Protein AF-A0A8S8Y407-F1 (afdb_monomer)

Secondary structure (DSSP, 8-state):
----------PPP-----------SS---EE-TT--EES-------PPPTT--HHHHHTSPPPP-TT-----TTHHHHHHHHHHHHHHHHHHHHH-------------SSPP-B-TTS-B--TT--EEE-TT--EEEE-TTS-EEEEETTTTEEEE--

Foldseek 3Di:
DDDDDDDDDDDDDPPDDPPPQDDDPDQDWDQDPVRDTDSDDRDPDDDPDPPDDPVRQVPDDDDDPPPPDPPPPPVVVVVVVVVVVVVVVVVVVVVPDDDPPPPPPDCPDPDQQADPVRHGNLVPFDWDADPVRWIKGADPVRWIWTADPVVNDTHTDD

Mean predicted aligned error: 21.66 Å

pLDDT: mean 73.24, std 17.61, range [34.59, 97.12]

Structure (mmCIF, N/CA/C/O backbone):
data_AF-A0A8S8Y407-F1
#
_entry.id   AF-A0A8S8Y407-F1
#
loop_
_atom_site.group_PDB
_atom_site.id
_atom_site.type_symbol
_atom_site.label_atom_id
_atom_site.label_alt_id
_atom_site.label_comp_id
_atom_site.label_asym_id
_atom_site.label_entity_id
_atom_site.label_seq_id
_atom_site.pdbx_PDB_ins_code
_atom_site.Cartn_x
_atom_site.Cartn_y
_atom_site.Cartn_z
_atom_site.occupancy
_atom_site.B_iso_or_equiv
_atom_site.auth_seq_id
_atom_site.auth_comp_id
_atom_site.auth_asym_id
_atom_site.auth_atom_id
_atom_site.pdbx_PDB_model_num
ATOM 1 N N . MET A 1 1 ? 64.437 21.105 -100.899 1.00 39.97 1 MET A N 1
ATOM 2 C CA . MET A 1 1 ? 63.853 22.433 -100.603 1.00 39.97 1 MET A CA 1
ATOM 3 C C . MET A 1 1 ? 62.374 22.257 -100.289 1.00 39.97 1 MET A C 1
ATOM 5 O O . MET A 1 1 ? 61.768 21.358 -100.850 1.00 39.97 1 MET A O 1
ATOM 9 N N . ALA A 1 2 ? 61.897 23.056 -99.332 1.00 39.19 2 ALA A N 1
ATOM 10 C CA . ALA A 1 2 ? 60.549 23.228 -98.771 1.00 39.19 2 ALA A CA 1
ATOM 11 C C . ALA A 1 2 ? 59.345 22.843 -99.662 1.00 39.19 2 ALA A C 1
ATOM 13 O O . ALA A 1 2 ? 59.408 22.958 -100.874 1.00 39.19 2 ALA A O 1
ATOM 14 N N . GLY A 1 3 ? 58.176 22.472 -99.145 1.00 39.69 3 GLY A N 1
ATOM 15 C CA . GLY A 1 3 ? 57.681 22.447 -97.774 1.00 39.69 3 GLY A CA 1
ATOM 16 C C . GLY A 1 3 ? 56.271 21.850 -97.787 1.00 39.69 3 GLY A C 1
ATOM 17 O O . GLY A 1 3 ? 55.469 22.141 -98.672 1.00 39.69 3 GLY A O 1
ATOM 18 N N . GLN A 1 4 ? 55.983 20.970 -96.831 1.00 41.38 4 GLN A N 1
ATOM 19 C CA . GLN A 1 4 ? 54.700 20.284 -96.730 1.00 41.38 4 GLN A CA 1
ATOM 20 C C . GLN A 1 4 ? 53.751 21.118 -95.865 1.00 41.38 4 GLN A C 1
ATOM 22 O O . GLN A 1 4 ? 54.013 21.368 -94.687 1.00 41.38 4 GLN A O 1
ATOM 27 N N . GLY A 1 5 ? 52.667 21.592 -96.478 1.00 44.66 5 GLY A N 1
ATOM 28 C CA . GLY A 1 5 ? 51.644 22.409 -95.835 1.00 44.66 5 GLY A CA 1
ATOM 29 C C . GLY A 1 5 ? 50.994 21.681 -94.658 1.00 44.66 5 GLY A C 1
ATOM 30 O O . GLY A 1 5 ? 50.292 20.686 -94.837 1.00 44.66 5 GLY A O 1
ATOM 31 N N . ARG A 1 6 ? 51.210 22.199 -93.443 1.00 44.44 6 ARG A N 1
ATOM 32 C CA . ARG A 1 6 ? 50.475 21.806 -92.235 1.00 44.44 6 ARG A CA 1
ATOM 33 C C . ARG A 1 6 ? 48.992 22.130 -92.422 1.00 44.44 6 ARG A C 1
ATOM 35 O O . ARG A 1 6 ? 48.609 23.299 -92.455 1.00 44.44 6 ARG A O 1
ATOM 42 N N . ARG A 1 7 ? 48.146 21.101 -92.475 1.00 50.03 7 ARG A N 1
ATOM 43 C CA . ARG A 1 7 ? 46.706 21.250 -92.235 1.00 50.03 7 ARG A CA 1
ATOM 44 C C . ARG A 1 7 ? 46.516 21.688 -90.779 1.00 50.03 7 ARG A C 1
ATOM 46 O O . ARG A 1 7 ? 46.999 21.019 -89.869 1.00 50.03 7 ARG A O 1
ATOM 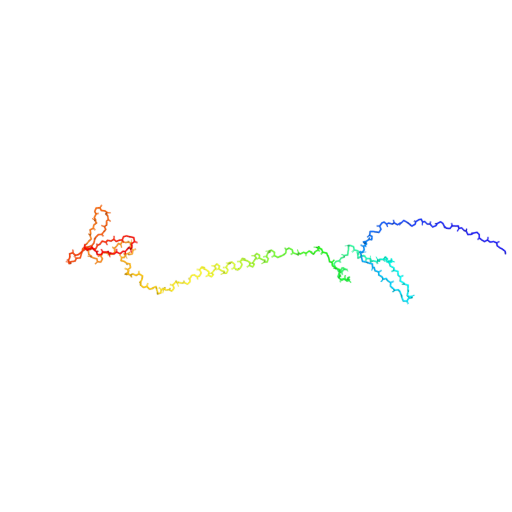53 N N . LYS A 1 8 ? 45.857 22.830 -90.562 1.00 45.12 8 LYS A N 1
ATOM 54 C CA . LYS A 1 8 ? 45.428 23.279 -89.232 1.00 45.1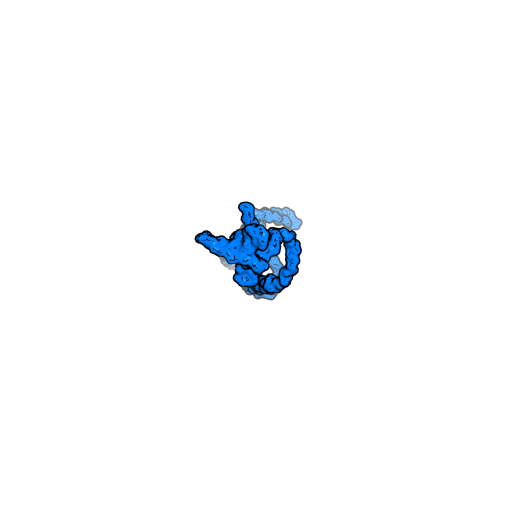2 8 LYS A CA 1
ATOM 55 C C . LYS A 1 8 ? 44.392 22.282 -88.704 1.00 45.12 8 LYS A C 1
ATOM 57 O O . LYS A 1 8 ? 43.313 22.179 -89.277 1.00 45.12 8 LYS A O 1
ATOM 62 N N . ALA A 1 9 ? 44.717 21.557 -87.639 1.00 42.84 9 ALA A N 1
ATOM 63 C CA . ALA A 1 9 ? 43.720 20.842 -86.853 1.00 42.84 9 ALA A CA 1
ATOM 64 C C . ALA A 1 9 ? 42.997 21.872 -85.975 1.00 42.84 9 ALA A C 1
ATOM 66 O O . ALA A 1 9 ? 43.631 22.539 -85.158 1.00 42.84 9 ALA A O 1
ATOM 67 N N . SER A 1 10 ? 41.695 22.061 -86.190 1.00 44.00 10 SER A N 1
ATOM 68 C CA . SER A 1 10 ? 40.852 22.843 -85.290 1.00 44.00 10 SER A CA 1
ATOM 69 C C . SER A 1 10 ? 40.617 22.025 -84.023 1.00 44.00 10 SER A C 1
ATOM 71 O O . SER A 1 10 ? 39.919 21.013 -84.056 1.00 44.00 10 SER A O 1
ATOM 73 N N . THR A 1 11 ? 41.220 22.444 -82.917 1.00 46.34 11 THR A N 1
ATOM 74 C CA . THR A 1 11 ? 40.909 21.928 -81.583 1.00 46.34 11 THR A CA 1
ATOM 75 C C . THR A 1 11 ? 39.425 22.190 -81.288 1.00 46.34 11 THR A C 1
ATOM 77 O O . THR A 1 11 ? 38.999 23.340 -81.423 1.00 46.34 11 THR A O 1
ATOM 80 N N . PRO A 1 12 ? 38.614 21.181 -80.924 1.00 45.31 12 PRO A N 1
ATOM 81 C CA . PRO A 1 12 ? 37.243 21.428 -80.492 1.00 45.31 12 PRO A CA 1
ATOM 82 C C . PRO A 1 12 ? 37.247 22.196 -79.157 1.00 45.31 12 PRO A C 1
ATOM 84 O O . PRO A 1 12 ? 38.159 22.001 -78.348 1.00 45.31 12 PRO A O 1
ATOM 87 N N . PRO A 1 13 ? 36.261 23.075 -78.903 1.00 41.97 13 PRO A N 1
ATOM 88 C CA . PRO A 1 13 ? 36.159 23.761 -77.623 1.00 41.97 13 PRO A CA 1
ATOM 89 C C . PRO A 1 13 ? 35.957 22.732 -76.506 1.00 41.97 13 PRO A C 1
ATOM 91 O O . PRO A 1 13 ? 35.104 21.851 -76.601 1.00 41.97 13 PRO A O 1
ATOM 94 N N . PHE A 1 14 ? 36.760 22.847 -75.450 1.00 39.72 14 PHE A N 1
ATOM 95 C CA . PHE A 1 14 ? 36.570 22.101 -74.212 1.00 39.72 14 PHE A CA 1
ATOM 96 C C . PHE A 1 14 ? 35.231 22.552 -73.610 1.00 39.72 14 PHE A C 1
ATOM 98 O O . PHE A 1 14 ? 35.125 23.641 -73.050 1.00 39.72 14 PHE A O 1
ATOM 105 N N . THR A 1 15 ? 34.182 21.748 -73.783 1.00 37.25 15 THR A N 1
ATOM 106 C CA . THR A 1 15 ? 32.929 21.915 -73.046 1.00 37.25 15 THR A CA 1
ATOM 107 C C . THR A 1 15 ? 33.207 21.554 -71.594 1.00 37.25 15 THR A C 1
ATOM 109 O O . THR A 1 15 ? 33.298 20.382 -71.234 1.00 37.25 15 THR A O 1
ATOM 112 N N . THR A 1 16 ? 33.374 22.568 -70.752 1.00 41.62 16 THR A N 1
ATOM 113 C CA . THR A 1 16 ? 33.396 22.395 -69.302 1.00 41.62 16 THR A CA 1
ATOM 114 C C . THR A 1 16 ? 31.968 22.087 -68.859 1.00 41.62 16 THR A C 1
ATOM 116 O O . THR A 1 16 ? 31.121 22.977 -68.801 1.00 41.62 16 THR A O 1
ATOM 119 N N . ALA A 1 17 ? 31.672 20.816 -68.586 1.00 34.59 17 ALA A N 1
ATOM 120 C CA . ALA A 1 17 ? 30.504 20.471 -67.784 1.00 34.59 17 ALA A CA 1
ATOM 121 C C . ALA A 1 17 ? 30.664 21.121 -66.394 1.00 34.59 17 ALA A C 1
ATOM 123 O O . ALA A 1 17 ? 31.796 21.218 -65.907 1.00 34.59 17 ALA A O 1
ATOM 124 N N . PRO A 1 18 ? 29.585 21.592 -65.746 1.00 36.25 18 PRO A N 1
ATOM 125 C CA . PRO A 1 18 ? 29.682 22.174 -64.417 1.00 36.25 18 PRO A CA 1
ATOM 126 C C . PRO A 1 18 ? 30.020 21.073 -63.404 1.00 36.25 18 PRO A C 1
ATOM 128 O O . PRO A 1 18 ? 29.142 20.429 -62.838 1.00 36.25 18 PRO A O 1
ATOM 131 N N . THR A 1 19 ? 31.313 20.839 -63.178 1.00 41.56 19 THR A N 1
ATOM 132 C CA . THR A 1 19 ? 31.792 20.060 -62.038 1.00 41.56 19 THR A CA 1
ATOM 133 C C . THR A 1 19 ? 31.415 20.837 -60.787 1.00 41.56 19 THR A C 1
ATOM 135 O O . THR A 1 19 ? 31.986 21.891 -60.504 1.00 41.56 19 THR A O 1
ATOM 138 N N . SER A 1 20 ? 30.427 20.332 -60.051 1.00 43.19 20 SER A N 1
ATOM 139 C CA . SER A 1 20 ? 30.038 20.852 -58.743 1.00 43.19 20 SER A CA 1
ATOM 140 C C . SER A 1 20 ? 31.148 20.553 -57.729 1.00 43.19 20 SER A C 1
ATOM 142 O O . SER A 1 20 ? 31.072 19.616 -56.940 1.00 43.19 20 SER A O 1
ATOM 144 N N . GLY A 1 21 ? 32.238 21.318 -57.802 1.00 42.22 21 GLY A N 1
ATOM 145 C CA . GLY A 1 21 ? 33.346 21.264 -56.859 1.00 42.22 21 GLY A CA 1
ATOM 146 C C . GLY A 1 21 ? 32.949 21.953 -55.559 1.00 42.22 21 GLY A C 1
ATOM 147 O O . GLY A 1 21 ? 32.717 23.162 -55.529 1.00 42.22 21 GLY A O 1
ATOM 148 N N . ARG A 1 22 ? 32.869 21.189 -54.469 1.00 51.09 22 ARG A N 1
ATOM 149 C CA . ARG A 1 22 ? 32.662 21.727 -53.121 1.00 51.09 22 ARG A CA 1
ATOM 150 C C . ARG A 1 22 ? 33.908 22.529 -52.727 1.00 51.09 22 ARG A C 1
ATOM 152 O O . ARG A 1 22 ? 34.977 21.949 -52.562 1.00 51.09 22 ARG A O 1
ATOM 159 N N . ARG A 1 23 ? 33.792 23.857 -52.592 1.00 44.41 23 ARG A N 1
ATOM 160 C CA . ARG A 1 23 ? 34.873 24.689 -52.034 1.00 44.41 23 ARG A CA 1
ATOM 161 C C . ARG A 1 23 ? 35.049 24.322 -50.560 1.00 44.41 23 ARG A C 1
ATOM 163 O O . ARG A 1 23 ? 34.160 24.584 -49.755 1.00 44.41 23 ARG A O 1
ATOM 170 N N . LEU A 1 24 ? 36.167 23.688 -50.227 1.00 48.56 24 LEU A N 1
ATOM 171 C CA . LEU A 1 24 ? 36.634 23.560 -48.848 1.00 48.56 24 LEU A CA 1
ATOM 172 C C . LEU A 1 24 ? 37.102 24.954 -48.395 1.00 48.56 24 LEU A C 1
ATOM 174 O O . LEU A 1 24 ? 37.791 25.640 -49.145 1.00 48.56 24 LEU A O 1
ATOM 178 N N . SER A 1 25 ? 36.664 25.400 -47.220 1.00 50.00 25 SER A N 1
ATOM 179 C CA . SER A 1 25 ? 36.916 26.746 -46.679 1.00 50.00 25 SER A CA 1
ATOM 180 C C . SER A 1 25 ? 38.300 26.924 -46.044 1.00 50.00 25 SER A C 1
ATOM 182 O O . SER A 1 25 ? 38.619 28.031 -45.619 1.00 50.00 25 SER A O 1
ATOM 184 N N . ASP A 1 26 ? 39.122 25.875 -46.020 1.00 56.00 26 ASP A N 1
ATOM 185 C CA . ASP A 1 26 ? 40.464 25.909 -45.442 1.00 56.00 26 ASP A CA 1
ATOM 186 C C . ASP A 1 26 ? 41.525 25.961 -46.557 1.00 56.00 26 ASP A C 1
ATOM 188 O O . ASP A 1 26 ? 41.478 25.137 -47.479 1.00 56.00 26 ASP A O 1
ATOM 192 N N . PRO A 1 27 ? 42.478 26.915 -46.520 1.00 58.06 27 PRO A N 1
ATOM 193 C CA . PRO A 1 27 ? 43.528 27.006 -47.527 1.00 58.06 27 PRO A CA 1
ATOM 194 C C . PRO A 1 27 ? 44.491 25.819 -47.388 1.00 58.06 27 PRO A C 1
ATOM 196 O O . PRO A 1 27 ? 45.214 25.697 -46.402 1.00 58.06 27 PRO A O 1
ATOM 199 N N . LEU A 1 28 ? 44.497 24.933 -48.385 1.00 62.00 28 LEU A N 1
ATOM 200 C CA . LEU A 1 28 ? 45.451 23.829 -48.487 1.00 62.00 28 LEU A CA 1
ATOM 201 C C . LEU A 1 28 ? 46.756 24.357 -49.098 1.00 62.00 28 LEU A C 1
ATOM 203 O O . LEU A 1 28 ? 46.808 24.633 -50.296 1.00 62.00 28 LEU A O 1
ATOM 207 N N . GLU A 1 29 ? 47.809 24.492 -48.293 1.00 60.31 29 GLU A N 1
ATOM 208 C CA . GLU A 1 29 ? 49.157 24.761 -48.801 1.00 60.31 29 GLU A CA 1
ATOM 209 C C . GLU A 1 29 ? 49.794 23.448 -49.274 1.00 60.31 29 GLU A C 1
ATOM 211 O O . GLU A 1 29 ? 49.986 22.515 -48.493 1.00 60.31 29 GLU A O 1
ATOM 216 N N . VAL A 1 30 ? 50.114 23.363 -50.568 1.00 62.12 30 VAL A N 1
ATOM 217 C CA . VAL A 1 30 ? 50.794 22.199 -51.149 1.00 62.12 30 VAL A CA 1
ATOM 218 C C . VAL A 1 30 ? 52.229 22.592 -51.481 1.00 62.12 30 VAL A C 1
ATOM 220 O O . VAL A 1 30 ? 52.463 23.433 -52.350 1.00 62.12 30 VAL A O 1
ATOM 223 N N . ILE A 1 31 ? 53.194 21.965 -50.806 1.00 66.31 31 ILE A N 1
ATOM 224 C CA . ILE A 1 31 ? 54.627 22.128 -51.072 1.00 66.31 31 ILE A CA 1
ATOM 225 C C . ILE A 1 31 ? 55.105 20.888 -51.826 1.00 66.31 31 ILE A C 1
ATOM 227 O O . ILE A 1 31 ? 54.992 19.770 -51.330 1.00 66.31 31 ILE A O 1
ATOM 231 N N . THR A 1 32 ? 55.622 21.072 -53.041 1.00 64.50 32 THR A N 1
ATOM 232 C CA . THR A 1 32 ? 56.244 19.975 -53.808 1.00 64.50 32 THR A CA 1
ATOM 233 C C . THR A 1 32 ? 57.724 19.824 -53.446 1.00 64.50 32 THR A C 1
ATOM 235 O O . THR A 1 32 ? 58.357 20.801 -53.052 1.00 64.50 32 THR A O 1
ATOM 238 N N . ASP A 1 33 ? 58.325 18.653 -53.692 1.00 66.88 33 ASP A N 1
ATOM 239 C CA . ASP A 1 33 ? 59.757 18.366 -53.429 1.00 66.88 33 ASP A CA 1
ATOM 240 C C . ASP A 1 33 ? 60.740 19.349 -54.096 1.00 66.88 33 ASP A C 1
ATOM 242 O O . ASP A 1 33 ? 61.913 19.431 -53.737 1.00 66.88 33 ASP A O 1
ATOM 246 N N . LYS A 1 34 ? 60.263 20.124 -55.078 1.00 68.44 34 LYS A N 1
ATOM 247 C CA . LYS A 1 34 ? 61.006 21.201 -55.746 1.00 68.44 34 LYS A CA 1
ATOM 248 C C . LYS A 1 34 ? 60.827 22.591 -55.108 1.00 68.44 34 LYS A C 1
ATOM 250 O O . LYS A 1 34 ? 61.168 23.578 -55.751 1.00 68.44 34 LYS A O 1
ATOM 255 N N . LEU A 1 35 ? 60.290 22.677 -53.886 1.00 53.75 35 LEU A N 1
ATOM 256 C CA . LEU A 1 35 ? 59.983 23.918 -53.149 1.00 53.75 35 LEU A CA 1
ATOM 257 C C . LEU A 1 35 ? 59.075 24.906 -53.906 1.00 53.75 35 LEU A C 1
ATOM 259 O O . LEU A 1 35 ? 59.162 26.120 -53.731 1.00 53.75 35 LEU A O 1
ATOM 263 N N . ILE A 1 36 ? 58.173 24.392 -54.740 1.00 63.75 36 ILE A N 1
ATOM 264 C CA . ILE A 1 36 ? 57.115 25.205 -55.342 1.00 63.75 36 ILE A CA 1
ATOM 265 C C . ILE A 1 36 ? 55.959 25.221 -54.336 1.00 63.75 36 ILE A C 1
ATOM 267 O O . ILE A 1 36 ? 55.369 24.172 -54.074 1.00 63.75 36 ILE A O 1
ATOM 271 N N . SER A 1 37 ? 55.685 26.387 -53.744 1.00 57.28 37 SER A N 1
ATOM 272 C CA . SER A 1 37 ? 54.518 26.622 -52.883 1.00 57.28 37 SER A CA 1
ATOM 273 C C . SER A 1 37 ? 53.401 27.241 -53.725 1.00 57.28 37 SER A C 1
ATOM 275 O O . SER A 1 37 ? 53.624 28.224 -54.436 1.00 57.28 37 SER A O 1
ATOM 277 N N . SER A 1 38 ? 52.216 26.630 -53.690 1.00 64.94 38 SER A N 1
ATOM 278 C CA . SER A 1 38 ? 51.000 27.156 -54.314 1.00 64.94 38 SER A CA 1
ATOM 279 C C . SER A 1 38 ? 49.887 27.215 -53.275 1.00 64.94 38 SER A C 1
ATOM 281 O O . SER A 1 38 ? 49.579 26.210 -52.636 1.00 64.94 38 SER A O 1
ATOM 283 N N . THR A 1 39 ? 49.273 28.389 -53.129 1.00 60.34 39 THR A N 1
ATOM 284 C CA . THR A 1 39 ? 48.116 28.620 -52.244 1.00 60.34 39 THR A CA 1
ATOM 285 C C . THR A 1 39 ? 46.786 28.290 -52.931 1.00 60.34 39 THR A C 1
AT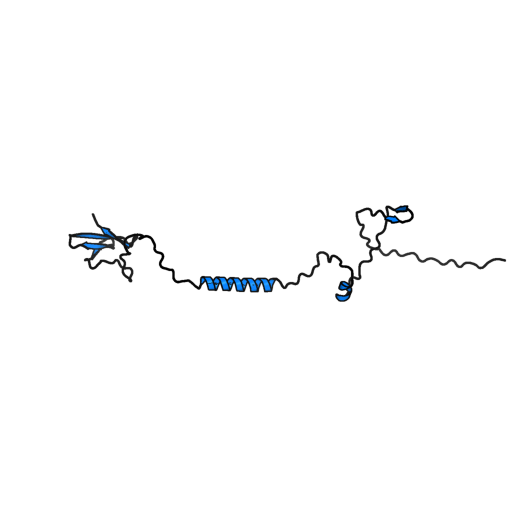OM 287 O O . THR A 1 39 ? 45.755 28.187 -52.273 1.00 60.34 39 THR A O 1
ATOM 290 N N . GLU A 1 40 ? 46.792 28.106 -54.255 1.00 62.38 40 GLU A N 1
ATOM 291 C CA . GLU A 1 40 ? 45.631 27.632 -55.004 1.00 62.38 40 GLU A CA 1
ATOM 292 C C . GLU A 1 40 ? 45.895 26.191 -55.459 1.00 62.38 40 GLU A C 1
ATOM 294 O O . GLU A 1 40 ? 46.779 25.922 -56.278 1.00 62.38 40 GLU A O 1
ATOM 299 N N . ALA A 1 41 ? 45.153 25.250 -54.879 1.00 62.34 41 ALA A N 1
ATOM 300 C CA . ALA A 1 41 ? 45.185 23.839 -55.232 1.00 62.34 41 ALA A CA 1
ATOM 301 C C . ALA A 1 41 ? 43.749 23.336 -55.407 1.00 62.34 41 ALA A C 1
ATOM 303 O O . ALA A 1 41 ? 42.879 23.597 -54.574 1.00 62.34 41 ALA A O 1
ATOM 304 N N . ILE A 1 42 ? 43.489 22.611 -56.498 1.00 70.94 42 ILE A N 1
ATOM 305 C CA . ILE A 1 42 ? 42.202 21.951 -56.721 1.00 70.94 42 ILE A CA 1
ATOM 306 C C . ILE A 1 42 ? 42.275 20.519 -56.191 1.00 70.94 42 ILE A C 1
ATOM 308 O O . ILE A 1 42 ? 43.086 19.714 -56.646 1.00 70.94 42 ILE A O 1
ATOM 312 N N . ASN A 1 43 ? 41.434 20.198 -55.209 1.00 69.56 43 ASN A N 1
ATOM 313 C CA . ASN A 1 43 ? 41.368 18.851 -54.658 1.00 69.56 43 ASN A CA 1
ATOM 314 C C . ASN A 1 43 ? 40.516 17.950 -55.571 1.00 69.56 43 ASN A C 1
ATOM 316 O O . ASN A 1 43 ? 39.295 18.095 -55.632 1.00 69.56 43 ASN A O 1
ATOM 320 N N . LEU A 1 44 ? 41.162 17.038 -56.305 1.00 74.19 44 LEU A N 1
ATOM 321 C CA . LEU A 1 44 ? 40.510 16.088 -57.212 1.00 74.19 44 LEU A CA 1
ATOM 322 C C . LEU A 1 44 ? 40.150 14.787 -56.474 1.00 74.19 44 LEU A C 1
ATOM 324 O O . LEU A 1 44 ? 40.719 13.731 -56.747 1.00 74.19 44 LEU A O 1
ATOM 328 N N . ILE A 1 45 ? 39.199 14.843 -55.539 1.00 67.88 45 ILE A N 1
ATOM 329 C CA . ILE A 1 45 ? 38.626 13.624 -54.946 1.00 67.88 45 ILE A CA 1
ATOM 330 C C . ILE A 1 45 ? 37.588 13.072 -55.924 1.00 67.88 45 ILE A C 1
ATOM 332 O O . ILE A 1 45 ? 36.614 13.754 -56.245 1.00 67.88 45 ILE A O 1
ATOM 336 N N . ARG A 1 46 ? 37.776 11.834 -56.395 1.00 71.00 46 ARG A N 1
ATOM 337 C CA . ARG A 1 46 ? 36.726 11.095 -57.106 1.00 71.00 46 ARG A CA 1
ATOM 338 C C . ARG A 1 46 ? 35.833 10.421 -56.059 1.00 71.00 46 ARG A C 1
ATOM 340 O O . ARG A 1 46 ? 36.317 9.496 -55.408 1.00 71.00 46 ARG A O 1
ATOM 347 N N . PRO A 1 47 ? 34.569 10.844 -55.882 1.00 69.12 47 PRO A N 1
ATOM 348 C CA . PRO A 1 47 ? 33.644 10.068 -55.072 1.00 69.12 47 PRO A CA 1
ATOM 349 C C . PRO A 1 47 ? 33.413 8.694 -55.729 1.00 69.12 47 PRO A C 1
ATOM 351 O O . PRO A 1 47 ? 33.460 8.595 -56.961 1.00 69.12 47 PRO A O 1
ATOM 354 N N . PRO A 1 48 ? 33.205 7.631 -54.936 1.00 68.25 48 PRO A N 1
ATOM 355 C CA . PRO A 1 48 ? 32.800 6.337 -55.473 1.00 68.25 48 PRO A CA 1
ATOM 356 C C . PRO A 1 48 ? 31.465 6.459 -56.224 1.00 68.25 48 PRO A C 1
ATOM 358 O O . PRO A 1 48 ? 30.698 7.393 -55.988 1.00 68.25 48 PRO A O 1
ATOM 361 N N . ALA A 1 49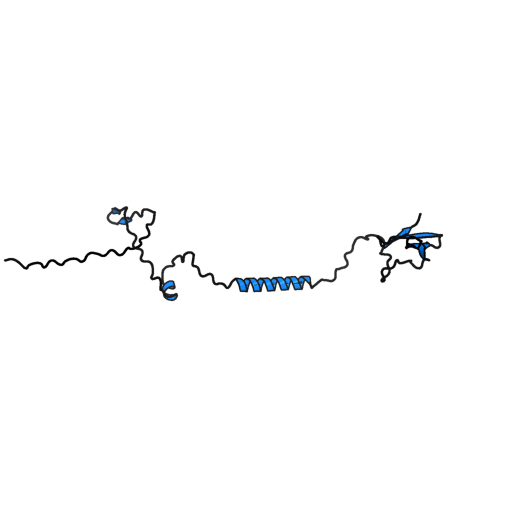 ? 31.205 5.532 -57.148 1.00 73.75 49 ALA A N 1
ATOM 362 C CA . ALA A 1 49 ? 29.932 5.483 -57.862 1.00 73.75 49 ALA A CA 1
ATOM 363 C C . ALA A 1 49 ? 28.765 5.291 -56.870 1.00 73.75 49 ALA A C 1
ATOM 365 O O . ALA A 1 49 ? 28.915 4.617 -55.851 1.00 73.75 49 ALA A O 1
ATOM 366 N N . GLU A 1 50 ? 27.617 5.916 -57.132 1.00 68.25 50 GLU A N 1
ATOM 367 C CA . GLU A 1 50 ? 26.466 5.900 -56.212 1.00 68.25 50 GLU A CA 1
ATOM 368 C C . GLU A 1 50 ? 25.747 4.533 -56.197 1.00 68.25 50 GLU A C 1
ATOM 370 O O . GLU A 1 50 ? 25.125 4.153 -55.202 1.00 68.25 50 GLU A O 1
ATOM 375 N N . ASP A 1 51 ? 25.897 3.755 -57.270 1.00 72.94 51 ASP A N 1
ATOM 376 C CA . ASP A 1 51 ? 25.210 2.496 -57.569 1.00 72.94 51 ASP A CA 1
ATOM 377 C C . ASP A 1 51 ? 26.046 1.236 -57.284 1.00 72.94 51 ASP A C 1
ATOM 379 O O . ASP A 1 51 ? 25.848 0.192 -57.898 1.00 72.94 51 ASP A O 1
ATOM 383 N N . LEU A 1 52 ? 26.970 1.308 -56.325 1.00 73.94 52 LEU A N 1
ATOM 384 C CA . LEU A 1 52 ? 27.759 0.148 -55.901 1.00 73.94 52 LEU A CA 1
ATOM 385 C C . LEU A 1 52 ? 26.917 -0.850 -55.097 1.00 73.94 52 LEU A C 1
ATOM 387 O O . LEU A 1 52 ? 26.173 -0.446 -54.195 1.00 73.94 52 LEU A O 1
ATOM 391 N N . SER A 1 53 ? 27.102 -2.143 -55.369 1.00 77.12 53 SER A N 1
ATOM 392 C CA . SER A 1 53 ? 26.554 -3.233 -54.552 1.00 77.12 53 SER A CA 1
ATOM 393 C C . SER A 1 53 ? 27.172 -3.264 -53.145 1.00 77.12 53 SER A C 1
ATOM 395 O O . SER A 1 53 ? 28.222 -2.667 -52.902 1.00 77.12 53 SER A O 1
ATOM 397 N N . GLU A 1 54 ? 26.531 -3.946 -52.190 1.00 74.88 54 GLU A N 1
ATOM 398 C CA . GLU A 1 54 ? 27.016 -4.034 -50.799 1.00 74.88 54 GLU A CA 1
ATOM 399 C C . GLU A 1 54 ? 28.438 -4.610 -50.704 1.00 74.88 54 GLU A C 1
ATOM 401 O O . GLU A 1 54 ? 29.270 -4.079 -49.966 1.00 74.88 54 GLU A O 1
ATOM 406 N N . ASP A 1 55 ? 28.749 -5.618 -51.523 1.00 77.38 55 ASP A N 1
ATOM 407 C CA . ASP A 1 55 ? 30.073 -6.245 -51.584 1.00 77.38 55 ASP A CA 1
ATOM 408 C C . ASP A 1 55 ? 31.145 -5.284 -52.125 1.00 77.38 55 ASP A C 1
ATOM 410 O O . ASP A 1 55 ? 32.263 -5.215 -51.608 1.00 77.38 55 ASP A O 1
ATOM 414 N N . GLU A 1 56 ? 30.805 -4.484 -53.140 1.00 76.44 56 GLU A N 1
ATOM 415 C CA . GLU A 1 56 ? 31.710 -3.478 -53.708 1.00 76.44 56 GLU A CA 1
ATOM 416 C C . GLU A 1 56 ? 31.927 -2.304 -52.747 1.00 76.44 56 GLU A C 1
ATOM 418 O O . GLU A 1 56 ? 33.036 -1.774 -52.658 1.00 76.44 56 GLU A O 1
ATOM 423 N N . ARG A 1 57 ? 30.896 -1.926 -51.981 1.00 73.12 57 ARG A N 1
ATOM 424 C CA . ARG A 1 57 ? 30.996 -0.914 -50.918 1.00 73.12 57 ARG A CA 1
ATOM 425 C C . ARG A 1 57 ? 31.887 -1.385 -49.769 1.00 73.12 57 ARG A C 1
ATOM 427 O O . ARG A 1 57 ? 32.635 -0.574 -49.231 1.00 73.12 57 ARG A O 1
ATOM 434 N N . ALA A 1 58 ? 31.848 -2.673 -49.422 1.00 75.00 58 ALA A N 1
ATOM 435 C CA . ALA A 1 58 ? 32.681 -3.254 -48.367 1.00 75.00 58 ALA A CA 1
ATOM 436 C C . ALA A 1 58 ? 34.175 -3.330 -48.739 1.00 75.00 58 ALA A C 1
ATOM 438 O O . ALA A 1 58 ? 35.032 -3.308 -47.856 1.00 75.00 58 ALA A O 1
ATOM 439 N N . ALA A 1 59 ? 34.496 -3.398 -50.035 1.00 78.44 59 ALA A N 1
ATOM 440 C CA . ALA A 1 59 ? 35.872 -3.389 -50.537 1.00 78.44 59 ALA A CA 1
ATOM 441 C C . ALA A 1 59 ? 36.494 -1.979 -50.611 1.00 78.44 59 ALA A C 1
ATOM 443 O O . ALA A 1 59 ? 37.703 -1.845 -50.827 1.00 78.44 59 ALA A O 1
ATOM 444 N N . LEU A 1 60 ? 35.687 -0.925 -50.455 1.00 75.06 60 LEU A N 1
ATOM 445 C CA . LEU A 1 60 ? 36.152 0.458 -50.461 1.00 75.06 60 LEU A CA 1
ATOM 446 C C . LEU A 1 60 ? 36.609 0.915 -49.066 1.00 75.06 60 LEU A C 1
ATOM 448 O O . LEU A 1 60 ? 36.151 0.395 -48.048 1.00 75.06 60 LEU A O 1
ATOM 452 N N . PRO A 1 61 ? 37.495 1.927 -48.993 1.00 73.88 61 PRO A N 1
ATOM 453 C CA . PRO A 1 61 ? 37.805 2.598 -47.738 1.00 73.88 61 PRO A CA 1
ATOM 454 C C . PRO A 1 61 ? 36.522 3.093 -47.065 1.00 73.88 61 PRO A C 1
ATOM 456 O O . PRO A 1 61 ? 35.636 3.622 -47.738 1.00 73.88 61 PRO A O 1
ATOM 459 N N . SER A 1 62 ? 36.433 2.947 -45.742 1.00 65.88 62 SER A N 1
ATOM 460 C CA . SER A 1 62 ? 35.249 3.349 -44.987 1.00 65.88 62 SER A CA 1
ATOM 461 C C . SER A 1 62 ? 34.954 4.840 -45.180 1.00 65.88 62 SER A C 1
ATOM 463 O O . SER A 1 62 ? 35.777 5.705 -44.875 1.00 65.88 62 SER A O 1
ATOM 465 N N . ILE A 1 63 ? 33.761 5.147 -45.693 1.00 67.25 63 ILE A N 1
ATOM 466 C CA . ILE A 1 63 ? 33.253 6.518 -45.795 1.00 67.25 63 ILE A CA 1
ATOM 467 C C . ILE A 1 63 ? 32.221 6.741 -44.692 1.00 67.25 63 ILE A C 1
ATOM 469 O O . ILE A 1 63 ? 31.458 5.836 -44.351 1.00 67.25 63 ILE A O 1
ATOM 473 N N . SER A 1 64 ? 32.153 7.951 -44.138 1.00 65.56 64 SER A N 1
ATOM 474 C CA . SER A 1 64 ? 31.045 8.311 -43.252 1.00 65.56 64 SER A CA 1
ATOM 475 C C . SER A 1 64 ? 29.747 8.341 -44.067 1.00 65.56 64 SER A C 1
ATOM 477 O O . SER A 1 64 ? 29.614 9.187 -44.951 1.00 65.56 64 SER A O 1
ATOM 479 N N . LEU A 1 65 ? 28.783 7.468 -43.759 1.00 64.62 65 LEU A N 1
ATOM 480 C CA . LEU A 1 65 ? 27.488 7.372 -44.459 1.00 64.62 65 LEU A CA 1
ATOM 481 C C . LEU A 1 65 ? 26.535 8.564 -44.214 1.00 64.62 65 LEU A C 1
ATOM 483 O O . LEU A 1 65 ? 25.388 8.550 -44.651 1.00 64.62 65 LEU A O 1
ATOM 487 N N . GLY A 1 66 ? 26.997 9.631 -43.556 1.00 67.00 66 GLY A N 1
ATOM 488 C CA . GLY A 1 66 ? 26.152 10.778 -43.231 1.00 67.00 66 GLY A CA 1
ATOM 489 C C . GLY A 1 66 ? 24.977 10.386 -42.318 1.00 67.00 66 GLY A C 1
ATOM 490 O O . GLY A 1 66 ? 25.071 9.391 -41.603 1.00 67.00 66 GLY A O 1
ATOM 491 N N . PRO A 1 67 ? 23.885 11.168 -42.294 1.00 63.12 67 PRO A N 1
ATOM 492 C CA . PRO A 1 67 ? 22.718 10.895 -41.447 1.00 63.12 67 PRO A CA 1
ATOM 493 C C . PRO A 1 67 ? 21.901 9.662 -41.882 1.00 63.12 67 PRO A C 1
ATOM 495 O O . PRO A 1 67 ? 21.050 9.204 -41.125 1.00 63.12 67 PRO A O 1
ATOM 498 N N . GLU A 1 68 ? 22.172 9.097 -43.060 1.00 60.38 68 GLU A N 1
ATOM 499 C CA . GLU A 1 68 ? 21.461 7.942 -43.615 1.00 60.38 68 GLU A CA 1
ATOM 500 C C . GLU A 1 68 ? 22.103 6.630 -43.145 1.00 60.38 68 GLU A C 1
ATOM 502 O O . GLU A 1 68 ? 22.625 5.831 -43.921 1.00 60.38 68 GLU A O 1
ATOM 507 N N . THR A 1 69 ? 22.079 6.401 -41.834 1.00 61.75 69 THR A N 1
ATOM 508 C CA . THR A 1 69 ? 22.263 5.054 -41.290 1.00 61.75 69 THR A CA 1
ATOM 509 C C . THR A 1 69 ? 20.888 4.407 -41.207 1.00 61.75 69 THR A C 1
ATOM 511 O O . THR A 1 69 ? 20.063 4.830 -40.393 1.00 61.75 69 THR A O 1
ATOM 514 N N . SER A 1 70 ? 20.623 3.395 -42.036 1.00 60.69 70 SER A N 1
ATOM 515 C CA . SER A 1 70 ? 19.431 2.552 -41.915 1.00 60.69 70 SER A CA 1
ATOM 516 C C . SER A 1 70 ? 19.441 1.891 -40.535 1.00 60.69 70 SER A C 1
ATOM 518 O O . SER A 1 70 ? 20.066 0.857 -40.324 1.00 60.69 70 SER A O 1
ATOM 520 N N . THR A 1 71 ? 18.803 2.530 -39.556 1.00 61.56 71 THR A N 1
ATOM 521 C CA . THR A 1 71 ? 18.585 1.924 -38.245 1.00 61.56 71 THR A CA 1
ATOM 522 C C . THR A 1 71 ? 17.472 0.922 -38.456 1.00 61.56 71 THR A C 1
ATOM 524 O O . THR A 1 71 ? 16.326 1.309 -38.688 1.00 61.56 71 THR A O 1
ATOM 527 N N . GLU A 1 72 ? 17.812 -0.362 -38.467 1.00 63.94 72 GLU A N 1
ATOM 528 C CA . GLU A 1 72 ? 16.808 -1.398 -38.638 1.00 63.94 72 GLU A CA 1
ATOM 529 C C . GLU A 1 72 ? 15.710 -1.226 -37.581 1.00 63.94 72 GLU A C 1
ATOM 531 O O . GLU A 1 72 ? 15.966 -1.135 -36.377 1.00 63.94 72 GLU A O 1
ATOM 536 N N . SER A 1 73 ? 14.465 -1.135 -38.051 1.00 65.69 73 SER A N 1
ATOM 537 C CA . SER A 1 73 ? 13.258 -0.958 -37.238 1.00 65.69 73 SER A CA 1
ATOM 538 C C . SER A 1 73 ? 12.893 -2.266 -36.520 1.00 65.69 73 SER A C 1
ATOM 540 O O . SER A 1 73 ? 11.812 -2.821 -36.685 1.00 65.69 73 SER A O 1
ATOM 542 N N . VAL A 1 74 ? 13.834 -2.813 -35.752 1.00 64.69 74 VAL A N 1
ATOM 543 C CA . VAL A 1 74 ? 13.698 -4.086 -35.022 1.00 64.69 74 VAL A CA 1
ATOM 544 C C . VAL A 1 74 ? 13.701 -3.901 -33.501 1.00 64.69 74 VAL A C 1
ATOM 546 O O . VAL A 1 74 ? 13.357 -4.824 -32.766 1.00 64.69 74 VAL A O 1
ATOM 549 N N . GLY A 1 75 ? 13.999 -2.695 -33.003 1.00 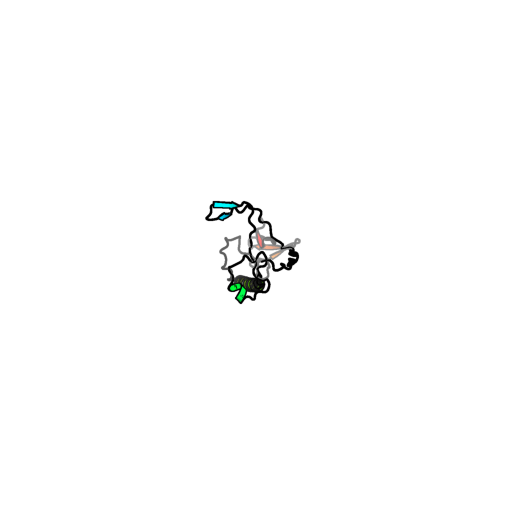73.38 75 GLY A N 1
ATOM 550 C CA . GLY A 1 75 ? 14.048 -2.407 -31.563 1.00 73.38 75 GLY A CA 1
ATOM 551 C C . GLY A 1 75 ? 12.685 -2.392 -30.859 1.00 73.38 75 GLY A C 1
ATOM 552 O O . GLY A 1 75 ? 12.594 -2.711 -29.681 1.00 73.38 75 GLY A O 1
ATOM 553 N N . TRP A 1 76 ? 11.598 -2.064 -31.559 1.00 82.81 76 TRP A N 1
ATOM 554 C CA . TRP A 1 76 ? 10.288 -1.897 -30.914 1.00 82.81 76 TRP A CA 1
ATOM 555 C C . TRP A 1 76 ? 9.680 -3.219 -30.437 1.00 82.81 76 TRP A C 1
ATOM 557 O O . TRP A 1 76 ? 9.099 -3.274 -29.354 1.00 82.81 76 TRP A O 1
ATOM 567 N N . MET A 1 77 ? 9.861 -4.298 -31.205 1.00 86.19 77 MET A N 1
ATOM 568 C CA . MET A 1 77 ? 9.361 -5.621 -30.822 1.00 86.19 77 MET A CA 1
ATOM 569 C C . MET A 1 77 ? 10.150 -6.202 -29.647 1.00 86.19 77 MET A C 1
ATOM 571 O O . MET A 1 77 ? 9.547 -6.757 -28.732 1.00 86.19 77 MET A O 1
ATOM 575 N N . SER A 1 78 ? 11.478 -6.036 -29.620 1.00 86.94 78 SER A N 1
ATOM 576 C CA . SER A 1 78 ? 12.305 -6.527 -28.510 1.00 86.94 78 SER A CA 1
ATOM 577 C C . SER A 1 78 ? 12.018 -5.775 -27.210 1.00 86.94 78 SER A C 1
ATOM 579 O O . SER A 1 78 ? 11.860 -6.402 -26.162 1.00 86.94 78 SER A O 1
ATOM 581 N N . ILE A 1 79 ? 11.860 -4.450 -27.286 1.00 89.25 79 ILE A N 1
ATOM 582 C CA . ILE A 1 79 ? 11.477 -3.611 -26.145 1.00 89.25 79 ILE A CA 1
ATOM 583 C C . ILE A 1 79 ? 10.083 -3.999 -25.636 1.00 89.25 79 ILE A C 1
ATOM 585 O O . ILE A 1 79 ? 9.901 -4.170 -24.432 1.00 89.25 79 ILE A O 1
ATOM 589 N N . GLY A 1 80 ? 9.112 -4.199 -26.535 1.00 92.69 80 GLY A N 1
ATOM 590 C CA . GLY A 1 80 ? 7.753 -4.603 -26.165 1.00 92.69 80 GLY A CA 1
ATOM 591 C C . GLY A 1 80 ? 7.699 -5.974 -25.486 1.00 92.69 80 GLY A C 1
ATOM 592 O O . GLY A 1 80 ? 7.054 -6.126 -24.449 1.00 92.69 80 GLY A O 1
ATOM 593 N N . VAL A 1 81 ? 8.425 -6.960 -26.022 1.00 94.62 81 VAL A N 1
ATOM 594 C CA . VAL A 1 81 ? 8.508 -8.306 -25.431 1.00 94.62 81 VAL A CA 1
ATOM 595 C C . VAL A 1 81 ? 9.179 -8.265 -24.058 1.00 94.62 81 VAL A C 1
ATOM 597 O O . VAL A 1 81 ? 8.676 -8.876 -23.116 1.00 94.62 81 VAL A O 1
ATOM 600 N N . LEU A 1 82 ? 10.273 -7.512 -23.908 1.00 94.69 82 LEU A N 1
ATOM 601 C CA . LEU A 1 82 ? 10.950 -7.368 -22.619 1.00 94.69 82 LEU A CA 1
ATOM 602 C C . LEU A 1 82 ? 10.038 -6.707 -21.575 1.00 94.69 82 LEU A C 1
ATOM 604 O O . LEU A 1 82 ? 9.933 -7.198 -20.450 1.00 94.69 82 LEU A O 1
ATOM 608 N N . ALA A 1 83 ? 9.339 -5.634 -21.957 1.00 95.56 83 ALA A N 1
ATOM 609 C CA . ALA A 1 83 ? 8.399 -4.940 -21.081 1.00 95.56 83 ALA A CA 1
ATOM 610 C C . ALA A 1 83 ? 7.255 -5.861 -20.621 1.00 95.56 83 ALA A C 1
ATOM 612 O O . ALA A 1 83 ? 6.906 -5.861 -19.439 1.00 95.56 83 ALA A O 1
ATOM 613 N N . LEU A 1 84 ? 6.721 -6.690 -21.526 1.00 97.06 84 LEU A N 1
ATOM 614 C CA . LEU A 1 84 ? 5.681 -7.671 -21.210 1.00 97.06 84 LEU A CA 1
ATOM 615 C C . LEU A 1 84 ? 6.164 -8.697 -20.172 1.00 97.06 84 LEU A C 1
ATOM 617 O O . LEU A 1 84 ? 5.462 -8.961 -19.198 1.00 97.06 84 LEU A O 1
ATOM 621 N N . ILE A 1 85 ? 7.367 -9.251 -20.357 1.00 97.12 85 ILE A N 1
ATOM 622 C CA . ILE A 1 85 ? 7.935 -10.264 -19.452 1.00 97.12 85 ILE A CA 1
ATOM 623 C C . ILE A 1 85 ? 8.135 -9.687 -18.049 1.00 97.12 85 ILE A C 1
ATOM 625 O O . ILE A 1 85 ? 7.726 -10.303 -17.065 1.00 97.12 85 ILE A O 1
ATOM 629 N N . VAL A 1 86 ? 8.734 -8.496 -17.952 1.00 96.88 86 VAL A N 1
ATOM 630 C CA . VAL A 1 86 ? 8.971 -7.829 -16.663 1.00 96.88 86 VAL A CA 1
ATOM 631 C C . VAL A 1 86 ? 7.648 -7.509 -15.970 1.00 96.88 86 VAL A C 1
ATOM 633 O O . VAL A 1 86 ? 7.497 -7.787 -14.781 1.00 96.88 86 VAL A O 1
ATOM 636 N N . SER A 1 87 ? 6.671 -6.982 -16.714 1.00 96.69 87 SER A N 1
ATOM 637 C CA . SER A 1 87 ? 5.340 -6.681 -16.184 1.00 96.69 87 SER A CA 1
ATOM 638 C C . SER A 1 87 ? 4.651 -7.930 -15.632 1.00 96.69 87 SER A C 1
ATOM 640 O O . SER A 1 87 ? 4.157 -7.905 -14.505 1.00 96.69 87 SER A O 1
ATOM 642 N N . LEU A 1 88 ? 4.681 -9.041 -16.377 1.00 96.62 88 LEU A N 1
ATOM 643 C CA . LEU A 1 88 ? 4.083 -10.302 -15.944 1.00 96.62 88 LEU A CA 1
ATOM 644 C C . LEU A 1 88 ? 4.780 -10.868 -14.699 1.00 96.62 88 LEU A C 1
ATOM 646 O O . LEU A 1 88 ? 4.111 -11.350 -13.787 1.00 96.62 88 LEU A O 1
ATOM 650 N N . LEU A 1 89 ? 6.110 -10.786 -14.634 1.00 95.88 89 LEU A N 1
ATOM 651 C CA . LEU A 1 89 ? 6.881 -11.257 -13.484 1.00 95.88 89 LEU A CA 1
ATOM 652 C C . LEU A 1 89 ? 6.531 -10.474 -12.214 1.00 95.88 89 LEU A C 1
ATOM 654 O O . LEU A 1 89 ? 6.247 -11.081 -11.183 1.00 95.88 89 LEU A O 1
ATOM 658 N N . VAL A 1 90 ? 6.489 -9.141 -12.297 1.00 94.31 90 VAL A N 1
ATOM 659 C CA . VAL A 1 90 ? 6.075 -8.291 -11.171 1.00 94.31 90 VAL A CA 1
ATOM 660 C C . VAL A 1 90 ? 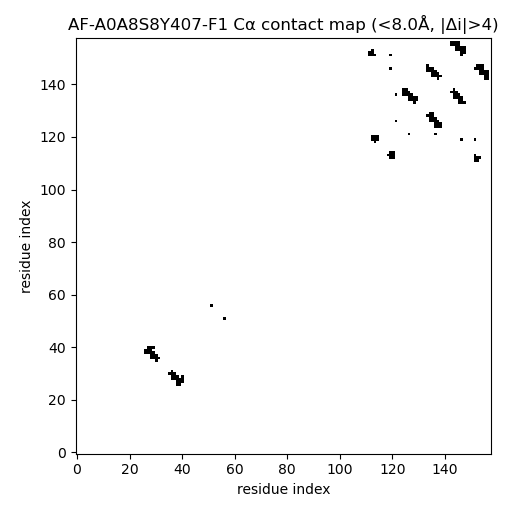4.632 -8.593 -10.770 1.00 94.31 90 VAL A C 1
ATOM 662 O O . VAL A 1 90 ? 4.352 -8.756 -9.588 1.00 94.31 90 VAL A O 1
ATOM 665 N N . PHE A 1 91 ? 3.723 -8.737 -11.735 1.00 94.31 91 PHE A N 1
ATOM 666 C CA . PHE A 1 91 ? 2.324 -9.073 -11.474 1.00 94.31 91 PHE A CA 1
ATOM 667 C C . PHE A 1 91 ? 2.167 -10.400 -10.717 1.00 94.31 91 PHE A C 1
ATOM 669 O O . PHE A 1 91 ? 1.434 -10.464 -9.733 1.00 94.31 91 PHE A O 1
ATOM 676 N N . ILE A 1 92 ? 2.899 -11.443 -11.119 1.00 92.88 92 ILE A N 1
ATOM 677 C CA . ILE A 1 92 ? 2.889 -12.741 -10.429 1.00 92.88 92 ILE A CA 1
ATOM 678 C C . ILE A 1 92 ? 3.458 -12.617 -9.011 1.00 92.88 92 ILE A C 1
ATOM 680 O O . ILE A 1 92 ? 2.898 -13.198 -8.082 1.00 92.88 92 ILE A O 1
ATOM 684 N N . LEU A 1 93 ? 4.544 -11.858 -8.828 1.00 89.25 93 LEU A N 1
ATOM 685 C CA . LEU A 1 93 ? 5.114 -11.606 -7.501 1.00 89.25 93 LEU A CA 1
ATOM 686 C C . LEU A 1 93 ? 4.134 -10.863 -6.585 1.00 89.25 93 LEU A C 1
ATOM 688 O O . LEU A 1 93 ? 4.083 -11.167 -5.400 1.00 89.25 93 LEU A O 1
ATOM 692 N N . LEU A 1 94 ? 3.338 -9.940 -7.130 1.00 87.19 94 LEU A N 1
ATOM 693 C CA . LEU A 1 94 ? 2.333 -9.191 -6.373 1.00 87.19 94 LEU A CA 1
ATOM 694 C C . LEU A 1 94 ? 1.085 -10.021 -6.044 1.00 87.19 94 LEU A C 1
ATOM 696 O O . LEU A 1 94 ? 0.547 -9.889 -4.952 1.00 87.19 94 LEU A O 1
ATOM 700 N N . ILE A 1 95 ? 0.619 -10.885 -6.957 1.00 87.88 95 ILE A N 1
ATOM 701 C CA . ILE A 1 95 ? -0.516 -11.790 -6.678 1.00 87.88 95 ILE A CA 1
ATOM 702 C C . ILE A 1 95 ? -0.153 -12.816 -5.614 1.00 87.88 95 ILE A C 1
ATOM 704 O O . ILE A 1 95 ? -1.022 -13.276 -4.871 1.00 87.88 95 ILE A O 1
ATOM 708 N N . ARG A 1 96 ? 1.121 -13.206 -5.551 1.00 80.44 96 ARG A N 1
ATOM 709 C CA . ARG A 1 96 ? 1.623 -14.127 -4.542 1.00 80.44 96 ARG A CA 1
ATOM 710 C C . ARG A 1 96 ? 1.720 -13.398 -3.202 1.00 80.44 96 ARG A C 1
ATOM 712 O O . ARG A 1 96 ? 2.813 -13.153 -2.711 1.00 80.44 96 ARG A O 1
ATOM 719 N N . ASN A 1 97 ? 0.566 -13.059 -2.635 1.00 72.62 97 ASN A N 1
ATOM 720 C CA . ASN A 1 97 ? 0.440 -12.503 -1.302 1.00 72.62 97 ASN A CA 1
ATOM 721 C C . ASN A 1 97 ? 0.890 -13.602 -0.326 1.00 72.62 97 ASN A C 1
ATOM 723 O O . ASN A 1 97 ? 0.205 -14.626 -0.234 1.00 72.62 97 ASN A O 1
ATOM 727 N N . PRO A 1 98 ? 2.049 -13.479 0.346 1.00 69.31 98 PRO A N 1
ATOM 728 C CA . PRO A 1 98 ? 2.267 -14.278 1.539 1.00 69.31 98 PRO A CA 1
ATOM 729 C C . PRO A 1 98 ? 1.136 -13.919 2.507 1.00 69.31 98 PRO A C 1
ATOM 731 O O . PRO A 1 98 ? 0.799 -12.737 2.624 1.00 69.31 98 PRO A O 1
ATOM 734 N N . ASP A 1 99 ? 0.512 -14.914 3.143 1.00 70.62 99 ASP A N 1
ATOM 735 C CA . ASP A 1 99 ? -0.424 -14.639 4.234 1.00 70.62 99 ASP A CA 1
ATOM 736 C C . ASP A 1 99 ? 0.236 -13.613 5.162 1.00 70.62 99 ASP A C 1
ATOM 738 O O . ASP A 1 99 ? 1.421 -13.788 5.478 1.00 70.62 99 ASP A O 1
ATOM 742 N N . PRO A 1 100 ? -0.454 -12.513 5.525 1.00 67.38 100 PRO A N 1
ATOM 743 C CA . PRO A 1 100 ? 0.133 -11.539 6.418 1.00 67.38 100 PRO A CA 1
ATOM 744 C C . PRO A 1 100 ? 0.458 -12.289 7.703 1.00 67.38 100 PRO A C 1
ATOM 746 O O . PRO A 1 100 ? -0.445 -12.723 8.420 1.00 67.38 100 PRO A O 1
ATOM 749 N N . GLU A 1 101 ? 1.752 -12.491 7.957 1.00 67.06 101 GLU A N 1
ATOM 750 C CA . GLU A 1 101 ? 2.222 -12.897 9.271 1.00 67.06 101 GLU A CA 1
ATOM 751 C C . GLU A 1 101 ? 1.535 -11.941 10.251 1.00 67.06 101 GLU A C 1
ATOM 753 O O . GLU A 1 101 ? 1.564 -10.729 9.999 1.00 67.06 101 GLU A O 1
ATOM 758 N N . PRO A 1 102 ? 0.801 -12.443 11.261 1.00 66.19 102 PRO A N 1
ATOM 759 C CA . PRO A 1 102 ? 0.026 -11.581 12.133 1.00 66.19 102 PRO A CA 1
ATOM 760 C C . PRO A 1 102 ? 0.991 -10.572 12.744 1.00 66.19 102 PRO A C 1
ATOM 762 O O . PRO A 1 102 ? 1.834 -10.936 13.561 1.00 66.19 102 PRO A O 1
ATOM 765 N N . LEU A 1 103 ? 0.910 -9.314 12.294 1.00 64.25 103 LEU A N 1
ATOM 766 C CA . LEU A 1 103 ? 1.682 -8.241 12.892 1.00 64.25 103 LEU A CA 1
ATOM 767 C C . LEU A 1 103 ? 1.317 -8.256 14.373 1.00 64.25 103 LEU A C 1
ATOM 769 O O . LEU A 1 103 ? 0.141 -8.105 14.714 1.00 64.25 103 LEU A O 1
ATOM 773 N N . GLU A 1 104 ? 2.313 -8.436 15.239 1.00 66.38 104 GLU A N 1
ATOM 774 C CA . GLU A 1 104 ? 2.175 -8.178 16.668 1.00 66.38 104 GLU A CA 1
ATOM 775 C C . GLU A 1 104 ? 1.978 -6.669 16.845 1.00 66.38 104 GLU A C 1
ATOM 777 O O . GLU A 1 104 ? 2.895 -5.904 17.145 1.00 66.38 104 GLU A O 1
ATOM 782 N N . LEU A 1 105 ? 0.764 -6.213 16.544 1.00 70.62 105 LEU A N 1
ATOM 783 C CA . LEU A 1 105 ? 0.349 -4.853 16.790 1.00 70.62 105 LEU A CA 1
ATOM 784 C C . LEU A 1 105 ? 0.348 -4.663 18.310 1.00 70.62 105 LEU A C 1
ATOM 786 O O . LEU A 1 105 ? -0.171 -5.521 19.034 1.00 70.62 105 LEU A O 1
ATOM 790 N N . PRO A 1 106 ? 0.900 -3.547 18.815 1.00 69.31 106 PRO A N 1
ATOM 791 C CA . PRO A 1 106 ? 0.666 -3.145 20.192 1.00 69.31 106 PRO A CA 1
ATOM 792 C C . PRO A 1 106 ? -0.837 -3.204 20.462 1.00 69.31 106 PRO A C 1
ATOM 794 O O . PRO A 1 106 ? -1.610 -2.778 19.609 1.00 69.31 106 PRO A O 1
ATOM 797 N N . SER A 1 107 ? -1.248 -3.734 21.614 1.00 66.19 107 SER A N 1
ATOM 798 C CA . SER A 1 107 ? -2.652 -3.778 22.043 1.00 66.19 107 SER A CA 1
ATOM 799 C C . SER A 1 107 ? -3.306 -2.399 21.852 1.00 66.19 107 SER A C 1
ATOM 801 O O . SER A 1 107 ? -3.126 -1.514 22.688 1.00 66.19 107 SER A O 1
ATOM 803 N N . LEU A 1 108 ? -4.048 -2.212 20.752 1.00 64.25 108 LEU A N 1
ATOM 804 C CA . LEU A 1 108 ? -4.672 -0.936 20.356 1.00 64.25 108 LEU A CA 1
ATOM 805 C C . LEU A 1 108 ? -5.875 -0.561 21.234 1.00 64.25 108 LEU A C 1
ATOM 807 O O . LEU A 1 108 ? -6.513 0.464 21.018 1.00 64.25 108 LEU A O 1
ATOM 811 N N . GLY A 1 109 ? -6.178 -1.382 22.231 1.00 63.28 109 GLY A N 1
ATOM 812 C CA . GLY A 1 109 ? -7.306 -1.220 23.122 1.00 63.28 109 GLY A CA 1
ATOM 813 C C . GLY A 1 109 ? -7.779 -2.580 23.622 1.00 63.28 109 GLY A C 1
ATOM 814 O O . GLY A 1 109 ? -7.160 -3.603 23.312 1.00 63.28 109 GLY A O 1
ATOM 815 N N . PRO A 1 110 ? -8.865 -2.605 24.404 1.00 64.12 110 PRO A N 1
ATOM 816 C CA . PRO A 1 110 ? -9.556 -3.847 24.713 1.00 64.12 110 PRO A CA 1
ATOM 817 C C . PRO A 1 110 ? -9.916 -4.588 23.418 1.00 64.12 110 PRO A C 1
ATOM 819 O O . PRO A 1 110 ? -10.177 -3.972 22.384 1.00 64.12 110 PRO A O 1
ATOM 822 N N . THR A 1 111 ? -9.908 -5.919 23.475 1.00 67.94 111 THR A N 1
ATOM 823 C CA . THR A 1 111 ? -10.327 -6.776 22.360 1.00 67.94 111 THR A CA 1
ATOM 824 C C . THR A 1 111 ? -11.689 -6.319 21.829 1.00 67.94 111 THR A C 1
ATOM 826 O O . THR A 1 111 ? -12.564 -6.051 22.656 1.00 67.94 111 THR A O 1
ATOM 829 N N . PRO A 1 112 ? -11.890 -6.235 20.499 1.00 68.31 112 PRO A N 1
ATOM 830 C CA . PRO A 1 112 ? -13.179 -5.867 19.922 1.00 68.31 112 PRO A CA 1
ATOM 831 C C . PRO A 1 112 ? -14.303 -6.713 20.533 1.00 68.31 112 PRO A C 1
ATOM 833 O O . PRO A 1 112 ? -14.289 -7.936 20.415 1.00 68.31 112 PRO A O 1
ATOM 836 N N . GLN A 1 113 ? -15.254 -6.064 21.209 1.00 78.75 113 GLN A N 1
ATOM 837 C CA . GLN A 1 113 ? -16.391 -6.716 21.874 1.00 78.75 113 GLN A CA 1
ATOM 838 C C . GLN A 1 113 ? -17.551 -6.858 20.881 1.00 78.75 113 GLN A C 1
ATOM 840 O O . GLN A 1 113 ? -18.665 -6.408 21.134 1.00 78.75 113 GLN A O 1
ATOM 845 N N . VAL A 1 114 ? -17.260 -7.412 19.702 1.00 84.94 114 VAL A N 1
ATOM 846 C CA . VAL A 1 114 ? -18.221 -7.616 18.610 1.00 84.94 114 VAL A CA 1
ATOM 847 C C . VAL A 1 114 ? -18.300 -9.094 18.253 1.00 84.94 114 VAL A C 1
ATOM 849 O O . VAL A 1 114 ? -17.279 -9.774 18.124 1.00 84.94 114 VAL A O 1
ATOM 852 N N . LEU A 1 115 ? -19.521 -9.594 18.082 1.00 84.75 115 LEU A N 1
ATOM 853 C CA . LEU A 1 115 ? -19.770 -10.954 17.616 1.00 84.75 115 LEU A CA 1
ATOM 854 C C . LEU A 1 115 ? -19.409 -11.101 16.124 1.00 84.75 115 LEU A C 1
ATOM 856 O O . LEU A 1 115 ? -19.269 -10.108 15.405 1.00 84.75 115 LEU A O 1
ATOM 8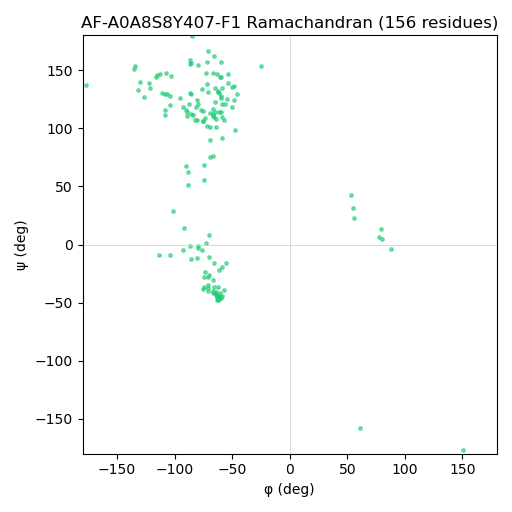60 N N . PRO A 1 116 ? -19.313 -12.344 15.608 1.00 81.88 116 PRO A N 1
ATOM 861 C CA . PRO A 1 116 ? -19.071 -12.601 14.184 1.00 81.88 116 PRO A CA 1
ATOM 862 C C . PRO A 1 116 ? -20.131 -12.015 13.238 1.00 81.88 116 PRO A C 1
ATOM 864 O O . PRO A 1 116 ? -19.880 -11.879 12.044 1.00 81.88 116 PRO A O 1
ATOM 867 N N . ASP A 1 117 ? -21.318 -11.696 13.757 1.00 83.44 117 ASP A N 1
ATOM 868 C CA . ASP A 1 117 ? -22.410 -11.045 13.030 1.00 83.44 117 ASP A CA 1
ATOM 869 C C . ASP A 1 117 ? -22.319 -9.506 13.043 1.00 83.44 117 ASP A C 1
ATOM 871 O O . ASP A 1 117 ? -23.156 -8.835 12.438 1.00 83.44 117 ASP A O 1
ATOM 875 N N . GLY A 1 118 ? -21.302 -8.944 13.706 1.00 81.56 118 GLY A N 1
ATOM 876 C CA . GLY A 1 118 ? -21.099 -7.505 13.859 1.00 81.56 118 GLY A CA 1
ATOM 877 C C . GLY A 1 118 ? -21.961 -6.860 14.946 1.00 81.56 118 GLY A C 1
ATOM 878 O O . GLY A 1 118 ? -21.933 -5.637 15.084 1.00 81.56 118 GLY A O 1
ATOM 879 N N . SER A 1 119 ? -22.728 -7.645 15.709 1.00 85.19 119 SER A N 1
ATOM 880 C CA . SER A 1 119 ? -23.504 -7.135 16.837 1.00 85.19 119 SER A CA 1
ATOM 881 C C . SER A 1 119 ? -22.630 -6.944 18.086 1.00 85.19 119 SER A C 1
ATOM 883 O O . SER A 1 119 ? -21.594 -7.603 18.224 1.00 85.19 119 SER A O 1
ATOM 885 N N . PRO A 1 120 ? -23.016 -6.040 19.004 1.00 90.38 120 PRO A N 1
ATOM 886 C CA . PRO A 1 120 ? -22.308 -5.854 20.267 1.00 90.38 120 PRO A CA 1
ATOM 887 C C . PRO A 1 120 ? -22.342 -7.124 21.120 1.00 90.38 120 PRO A C 1
ATOM 889 O O . PRO A 1 120 ? -23.416 -7.684 21.352 1.00 90.38 120 PRO A O 1
ATOM 892 N N . ASP A 1 121 ? -21.194 -7.548 21.644 1.00 91.00 121 ASP A N 1
ATOM 893 C CA . ASP A 1 121 ? -21.133 -8.636 22.616 1.00 91.00 121 ASP A CA 1
ATOM 894 C C . ASP A 1 121 ? -21.615 -8.147 23.982 1.00 91.00 121 ASP A C 1
ATOM 896 O O . ASP A 1 121 ? -20.934 -7.399 24.682 1.00 91.00 121 ASP A O 1
ATOM 900 N N . ALA A 1 122 ? -22.822 -8.559 24.361 1.00 86.88 122 ALA A N 1
ATOM 901 C CA . ALA A 1 122 ? -23.403 -8.244 25.659 1.00 86.88 122 ALA A CA 1
ATOM 902 C C . ALA A 1 122 ? -22.819 -9.083 26.809 1.00 86.88 122 ALA A C 1
ATOM 904 O O . ALA A 1 122 ? -23.220 -8.877 27.953 1.00 86.88 122 ALA A O 1
ATOM 905 N N . GLU A 1 123 ? -21.937 -10.053 26.534 1.00 87.00 123 GLU A N 1
ATOM 906 C CA . GLU A 1 123 ? -21.361 -10.979 27.523 1.00 87.00 123 GLU A CA 1
ATOM 907 C C . GLU A 1 123 ? -22.427 -11.758 28.329 1.00 87.00 123 GLU A C 1
ATOM 909 O O . GLU A 1 123 ? -22.195 -12.226 29.443 1.00 87.00 123 GLU A O 1
ATOM 914 N N . GLY A 1 124 ? -23.638 -11.891 27.776 1.00 86.38 124 GLY A N 1
ATOM 915 C CA . GLY A 1 124 ? -24.784 -12.505 28.452 1.00 86.38 124 GLY A CA 1
ATOM 916 C C . GLY A 1 124 ? -25.477 -11.616 29.493 1.00 86.38 124 GLY A C 1
ATOM 917 O O . GLY A 1 124 ? -26.381 -12.092 30.184 1.00 86.38 124 GLY A O 1
ATOM 918 N N . LEU A 1 125 ? -25.095 -10.341 29.607 1.00 91.12 125 LEU A N 1
ATOM 919 C CA . LEU A 1 125 ? -25.776 -9.371 30.459 1.00 91.12 125 LEU A CA 1
ATOM 920 C C . LEU A 1 125 ? -27.134 -8.964 29.861 1.00 91.12 125 LEU A C 1
ATOM 922 O O . LEU A 1 125 ? -27.290 -8.915 28.636 1.00 91.12 125 LEU A O 1
ATOM 926 N N . PRO A 1 126 ? -28.137 -8.662 30.705 1.00 92.75 126 PRO A N 1
ATOM 927 C CA . PRO A 1 126 ? -29.410 -8.130 30.240 1.00 92.75 126 PRO A CA 1
ATOM 928 C C . PRO A 1 126 ? -29.186 -6.810 29.500 1.00 92.75 126 PRO A C 1
ATOM 930 O O . PRO A 1 126 ? -28.551 -5.893 30.025 1.00 92.75 126 PRO A O 1
ATOM 933 N N . THR A 1 127 ? -29.722 -6.726 28.284 1.00 93.75 127 THR A N 1
ATOM 934 C CA . THR A 1 127 ? -29.609 -5.547 27.427 1.00 93.75 127 THR A CA 1
ATOM 935 C C . THR A 1 127 ? -30.948 -4.862 27.212 1.00 93.75 127 THR A C 1
ATOM 937 O O . THR A 1 127 ? -32.001 -5.500 27.162 1.00 93.75 127 THR A O 1
ATOM 940 N N . THR A 1 128 ? -30.904 -3.541 27.075 1.00 93.44 128 THR A N 1
ATOM 941 C CA . THR A 1 128 ? -32.054 -2.698 26.747 1.00 93.44 128 THR A CA 1
ATOM 942 C C . THR A 1 128 ? -31.653 -1.681 25.686 1.00 93.44 128 THR A C 1
ATOM 944 O O . THR A 1 128 ? -30.494 -1.294 25.584 1.00 93.44 128 THR A O 1
ATOM 947 N N . VAL A 1 129 ? -32.605 -1.262 24.859 1.00 95.00 129 VAL A N 1
ATOM 948 C CA . VAL A 1 129 ? -32.401 -0.189 23.880 1.00 95.00 129 VAL A CA 1
ATOM 949 C C . VAL A 1 129 ? -33.232 1.001 24.333 1.00 95.00 129 VAL A C 1
ATOM 951 O O . VAL A 1 129 ? -34.405 0.824 24.666 1.00 95.00 129 VAL A O 1
ATOM 954 N N . ASP A 1 130 ? -32.623 2.182 24.387 1.00 93.56 130 ASP A N 1
ATOM 955 C CA . ASP A 1 130 ? -33.317 3.411 24.774 1.00 93.56 130 ASP A CA 1
ATOM 956 C C . ASP A 1 130 ? -34.042 4.088 23.596 1.00 93.56 130 ASP A C 1
ATOM 958 O O . ASP A 1 130 ? -33.984 3.642 22.446 1.00 93.56 130 ASP A O 1
ATOM 962 N N . ASP A 1 131 ? -34.709 5.208 23.878 1.00 95.06 131 ASP A N 1
ATOM 963 C CA . ASP A 1 131 ? -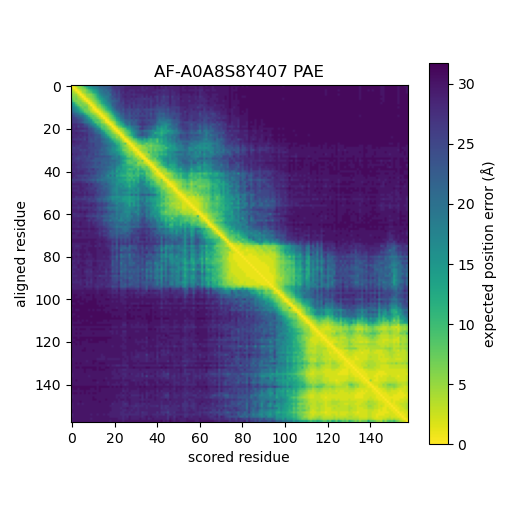35.453 5.989 22.882 1.00 95.06 131 ASP A CA 1
ATOM 964 C C . ASP A 1 131 ? -34.552 6.628 21.805 1.00 95.06 131 ASP A C 1
ATOM 966 O O . ASP A 1 131 ? -35.045 7.068 20.765 1.00 95.06 131 ASP A O 1
ATOM 970 N N . GLN A 1 132 ? -33.238 6.706 22.041 1.00 92.69 132 GLN A N 1
ATOM 971 C CA . GLN A 1 132 ? -32.239 7.189 21.080 1.00 92.69 132 GLN A CA 1
ATOM 972 C C . GLN A 1 132 ? -31.631 6.044 20.251 1.00 92.69 132 GLN A C 1
ATOM 974 O O . GLN A 1 132 ? -30.860 6.289 19.322 1.00 92.69 132 GLN A O 1
ATOM 979 N N . GLY A 1 133 ? -31.986 4.790 20.549 1.00 92.50 133 GLY A N 1
ATOM 980 C CA . GLY A 1 133 ? -31.434 3.607 19.900 1.00 92.50 133 GLY A CA 1
ATOM 981 C C . GLY A 1 133 ? -30.051 3.197 20.419 1.00 92.50 133 GLY A C 1
ATOM 982 O O . GLY A 1 133 ? -29.385 2.380 19.772 1.00 92.50 133 GLY A O 1
ATOM 983 N N . VAL A 1 134 ? -29.594 3.745 21.547 1.00 93.50 134 VAL A N 1
ATOM 984 C CA . VAL A 1 134 ? -28.357 3.317 22.212 1.00 93.50 134 VAL A CA 1
ATOM 985 C C . VAL A 1 134 ? -28.630 1.997 22.926 1.00 93.50 134 VAL A C 1
ATOM 987 O O . VAL A 1 134 ? -29.661 1.827 23.577 1.00 93.50 134 VAL A O 1
ATOM 990 N N . LEU A 1 135 ? -27.720 1.038 22.757 1.00 94.88 135 LEU A N 1
ATOM 991 C CA . LEU A 1 135 ? -27.793 -0.245 23.443 1.00 94.88 135 LEU A CA 1
ATOM 992 C C . LEU A 1 135 ? -27.130 -0.106 24.811 1.00 94.88 135 LEU A C 1
ATOM 994 O O . LEU A 1 135 ? -25.995 0.353 24.913 1.00 94.88 135 LEU A O 1
ATOM 998 N N . TRP A 1 136 ? -27.833 -0.540 25.841 1.00 94.94 136 TRP A N 1
ATOM 999 C CA . TRP A 1 136 ? -27.390 -0.542 27.223 1.00 94.94 136 TRP A CA 1
ATOM 1000 C C . TRP A 1 136 ? -27.293 -1.979 27.714 1.00 94.94 136 TRP A C 1
ATOM 1002 O O . TRP A 1 136 ? -28.123 -2.810 27.347 1.00 94.94 136 TRP A O 1
ATOM 1012 N N . ARG A 1 137 ? -26.309 -2.273 28.563 1.00 94.62 137 ARG A N 1
ATOM 1013 C CA . ARG A 1 137 ? -26.225 -3.530 29.318 1.00 94.62 137 ARG A CA 1
ATOM 1014 C C . ARG A 1 137 ? -26.184 -3.238 30.808 1.00 94.62 137 ARG A C 1
ATOM 1016 O O . ARG A 1 137 ? -25.511 -2.302 31.237 1.00 94.62 137 ARG A O 1
ATOM 1023 N N . GLN A 1 138 ? -26.894 -4.036 31.595 1.00 94.38 138 GLN A N 1
ATOM 1024 C CA . GLN A 1 138 ? -26.971 -3.869 33.043 1.00 94.38 138 GLN A CA 1
ATOM 1025 C C . GLN A 1 138 ? -26.195 -4.975 33.762 1.00 94.38 138 GLN A C 1
ATOM 1027 O O . GLN A 1 138 ? -26.387 -6.162 33.505 1.00 94.38 138 GLN A O 1
ATOM 1032 N N . HIS A 1 139 ? -25.333 -4.576 34.693 1.00 93.19 139 HIS A N 1
ATOM 1033 C CA . HIS A 1 139 ? -24.543 -5.472 35.530 1.00 93.19 139 HIS A CA 1
ATOM 1034 C C . HIS A 1 139 ? -25.323 -5.906 36.783 1.00 93.19 139 HIS A C 1
ATOM 1036 O O . HIS A 1 139 ? -26.221 -5.191 37.239 1.00 93.19 139 HIS A O 1
ATOM 1042 N N . PRO A 1 140 ? -24.979 -7.055 37.396 1.00 91.62 140 PRO A N 1
ATOM 1043 C CA . PRO A 1 140 ? -25.623 -7.524 38.628 1.00 91.62 140 PRO A CA 1
ATOM 1044 C C . PRO A 1 140 ? -25.456 -6.586 39.835 1.00 91.62 140 PRO A C 1
ATOM 1046 O O . PRO A 1 140 ? -26.238 -6.659 40.779 1.00 91.62 140 PRO A O 1
ATOM 1049 N N . ASP A 1 141 ? -24.438 -5.723 39.816 1.00 91.75 141 ASP A N 1
ATOM 1050 C CA . ASP A 1 141 ? -24.180 -4.690 40.828 1.00 91.75 141 ASP A CA 1
ATOM 1051 C C . ASP A 1 141 ? -25.059 -3.433 40.647 1.00 91.75 141 ASP A C 1
ATOM 1053 O O . ASP A 1 141 ? -25.022 -2.527 41.478 1.00 91.75 141 ASP A O 1
ATOM 1057 N N . GLY A 1 142 ? -25.878 -3.394 39.589 1.00 89.62 142 GLY A N 1
ATOM 1058 C CA . GLY A 1 142 ? -26.741 -2.271 39.232 1.00 89.62 142 GLY A CA 1
ATOM 1059 C C . GLY A 1 142 ? -26.068 -1.220 38.351 1.00 89.62 142 GLY A C 1
ATOM 1060 O O . GLY A 1 142 ? -26.748 -0.292 37.913 1.00 89.62 142 GLY A O 1
ATOM 1061 N N . ALA A 1 143 ? -24.775 -1.359 38.057 1.00 91.69 143 ALA A N 1
ATOM 1062 C CA . ALA A 1 143 ? -24.106 -0.479 37.118 1.00 91.69 143 ALA A CA 1
ATOM 1063 C C . ALA A 1 143 ? -24.548 -0.763 35.680 1.00 91.69 143 ALA A C 1
ATOM 1065 O O . ALA A 1 143 ? -25.025 -1.851 35.347 1.00 91.69 143 ALA A O 1
ATOM 1066 N N . VAL A 1 144 ? -24.388 0.231 34.816 1.00 93.94 144 VAL A N 1
ATOM 1067 C CA . VAL A 1 144 ? -24.859 0.164 33.434 1.00 93.94 144 VAL A CA 1
ATOM 1068 C C . VAL A 1 144 ? -23.719 0.565 32.515 1.00 93.94 144 VAL A C 1
ATOM 1070 O O . VAL A 1 144 ? -22.979 1.493 32.830 1.00 93.94 144 VAL A O 1
ATOM 1073 N N . ASP A 1 145 ? -23.579 -0.123 31.388 1.00 94.44 145 ASP A N 1
ATOM 1074 C CA . ASP A 1 145 ? -22.704 0.317 30.306 1.00 94.44 145 ASP A CA 1
ATOM 1075 C C . ASP A 1 145 ? -23.544 0.636 29.067 1.00 94.44 145 ASP A C 1
ATOM 1077 O O . ASP A 1 145 ? -24.534 -0.049 28.794 1.00 94.44 145 ASP A O 1
ATOM 1081 N N . TRP A 1 146 ? -23.130 1.637 28.297 1.00 94.06 146 TRP A N 1
ATOM 1082 C CA . TRP A 1 146 ? -23.708 1.974 26.998 1.00 94.06 146 TRP A CA 1
ATOM 1083 C C . TRP A 1 146 ? -22.756 1.580 25.867 1.00 94.06 146 TRP A C 1
ATOM 1085 O O . TRP A 1 146 ? -21.534 1.590 26.026 1.00 94.06 146 TRP A O 1
ATOM 1095 N N . TRP A 1 147 ? -23.319 1.188 24.729 1.00 93.62 147 TRP A N 1
ATOM 1096 C CA . TRP A 1 147 ? -22.564 0.775 23.553 1.00 93.62 147 TRP A CA 1
ATOM 1097 C C . TRP A 1 147 ? -22.204 1.968 22.670 1.00 93.62 147 TRP A C 1
ATOM 1099 O O . TRP A 1 147 ? -23.094 2.635 22.129 1.00 93.62 147 TRP A O 1
ATOM 1109 N N . ASP A 1 148 ? -20.908 2.176 22.452 1.00 90.69 148 ASP A N 1
ATOM 1110 C CA . ASP A 1 148 ? -20.398 3.119 21.464 1.00 90.69 148 ASP A CA 1
ATOM 1111 C C . ASP A 1 148 ? -20.235 2.425 20.109 1.00 90.69 148 ASP A C 1
ATOM 1113 O O . ASP A 1 148 ? -19.421 1.516 19.935 1.00 90.69 148 ASP A O 1
ATOM 1117 N N . ARG A 1 149 ? -21.032 2.862 19.128 1.00 87.44 149 ARG A N 1
ATOM 1118 C CA . ARG A 1 149 ? -21.012 2.318 17.762 1.00 87.44 149 ARG A CA 1
ATOM 1119 C C . ARG A 1 149 ? -19.803 2.780 16.955 1.00 87.44 149 ARG A C 1
ATOM 1121 O O . ARG A 1 149 ? -19.390 2.051 16.057 1.00 87.44 149 ARG A O 1
ATOM 1128 N N . ASP A 1 150 ? -19.262 3.955 17.253 1.00 86.69 150 ASP A N 1
ATOM 1129 C CA . ASP A 1 150 ? -18.122 4.517 16.530 1.00 86.69 150 ASP A CA 1
ATOM 1130 C C . ASP A 1 150 ? -16.836 3.787 16.926 1.00 86.69 150 ASP A C 1
ATOM 1132 O O . ASP A 1 150 ? -15.982 3.509 1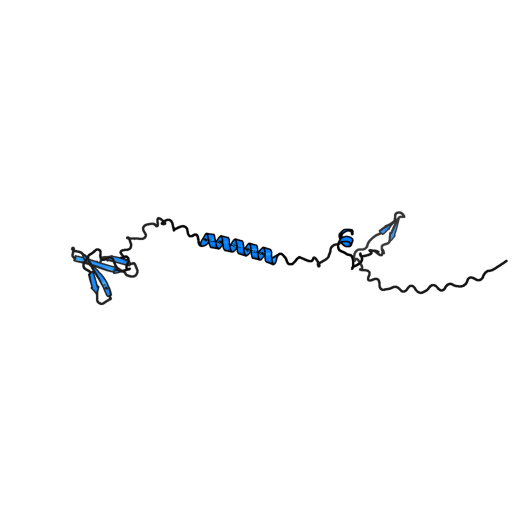6.082 1.00 86.69 150 ASP A O 1
ATOM 1136 N N . TRP A 1 151 ? -16.733 3.414 18.204 1.00 82.19 151 TRP A N 1
ATOM 1137 C CA . TRP A 1 151 ? -15.548 2.767 18.770 1.00 82.19 151 TRP A CA 1
ATOM 1138 C C . TRP A 1 151 ? -15.710 1.260 18.993 1.00 82.19 151 TRP A C 1
ATOM 1140 O O . TRP A 1 151 ? -14.722 0.579 19.260 1.00 82.19 151 TRP A O 1
ATOM 1150 N N . SER A 1 152 ? -16.924 0.720 18.840 1.00 87.62 152 SER A N 1
ATOM 1151 C CA . SER A 1 152 ? -17.251 -0.697 19.072 1.00 87.62 152 SER A CA 1
ATOM 1152 C C . SER A 1 152 ? -16.825 -1.195 20.461 1.00 87.62 152 SER A C 1
ATOM 1154 O O . SER A 1 152 ? -16.272 -2.290 20.612 1.00 87.62 152 SER A O 1
ATOM 1156 N N . ILE A 1 153 ? -17.062 -0.361 21.476 1.00 88.44 153 ILE A N 1
ATOM 1157 C CA . ILE A 1 153 ? -16.725 -0.628 22.877 1.00 88.44 153 ILE A CA 1
ATOM 1158 C C . ILE A 1 153 ? -17.886 -0.259 23.801 1.00 88.44 153 ILE A C 1
ATOM 1160 O O . ILE A 1 153 ? -18.693 0.622 23.510 1.00 88.44 153 ILE A O 1
ATOM 1164 N N . TRP A 1 154 ? -17.942 -0.928 24.950 1.00 90.50 154 TRP A N 1
ATOM 1165 C CA . TRP A 1 154 ? -18.844 -0.577 26.040 1.00 90.50 154 TRP A CA 1
ATOM 1166 C C . TRP A 1 154 ? -18.211 0.477 26.945 1.00 90.50 154 TRP A C 1
ATOM 1168 O O . TRP A 1 154 ? -17.092 0.299 27.431 1.00 90.50 154 TRP A O 1
ATOM 1178 N N . HIS A 1 155 ? -18.952 1.541 27.224 1.00 91.31 155 HIS A N 1
ATOM 1179 C CA . HIS A 1 155 ? -18.572 2.575 28.176 1.00 91.31 155 HIS A CA 1
ATOM 1180 C C . HIS A 1 155 ? -19.404 2.460 29.444 1.00 91.31 155 HIS A C 1
ATOM 1182 O O . HIS A 1 155 ? -20.631 2.445 29.388 1.00 91.31 155 HIS A O 1
ATOM 1188 N N . ARG A 1 156 ? -18.732 2.438 30.596 1.00 91.19 156 ARG A N 1
ATOM 1189 C CA . ARG A 1 156 ? -19.392 2.521 31.900 1.00 91.19 156 ARG A CA 1
ATOM 1190 C C . ARG A 1 156 ? -20.121 3.856 32.019 1.00 91.19 156 ARG A C 1
ATOM 1192 O O . ARG A 1 156 ? -19.549 4.907 31.737 1.00 91.19 156 ARG A O 1
ATOM 1199 N N . TRP A 1 157 ? -21.379 3.794 32.432 1.00 89.25 157 TRP A N 1
ATOM 1200 C CA . TRP A 1 157 ? -22.153 4.955 32.840 1.00 89.25 157 TRP A CA 1
ATOM 1201 C C . TRP A 1 157 ? -21.789 5.321 34.284 1.00 89.25 157 TRP A C 1
ATOM 1203 O O . TRP A 1 157 ? -21.850 4.459 35.166 1.00 89.25 157 TRP A O 1
ATOM 1213 N N . GLU A 1 158 ? -21.376 6.571 34.498 1.00 79.19 158 GLU A N 1
ATOM 1214 C CA . GLU A 1 158 ? -21.038 7.142 35.814 1.00 79.19 158 GLU A CA 1
ATOM 1215 C C . GLU A 1 158 ? -22.244 7.807 36.493 1.00 79.19 158 GLU A C 1
ATOM 1217 O O . GLU A 1 158 ? -23.080 8.423 35.789 1.00 79.19 158 GLU A O 1
#

Sequence (158 aa):
MAGQGRRKASTPPFTTAPTSGRRLSDPLEVITDKLISSTEAINLIRPPAEDLSEDERAALPSISLGPETSTESVGWMSIGVLALIVSLLVFILLIRNPDPEPLELPSLGPTPQVLPDGSPDAEGLPTTVDDQGVLWRQHPDGAVDWWDRDWSIWHRWE

Solvent-accessible surface area (backbone atoms only — not comparable to full-atom values): 10897 Å² total; per-residue (Å²): 134,88,82,85,83,79,78,82,77,79,80,76,83,83,78,78,71,88,73,86,71,80,80,71,92,67,84,57,75,49,72,46,102,83,73,51,77,38,74,78,71,85,83,83,77,79,78,77,74,91,84,60,51,73,70,60,53,69,76,43,81,91,71,87,68,68,91,71,63,87,71,74,92,57,60,65,63,54,53,51,53,52,52,50,53,52,52,51,52,52,49,52,58,63,69,60,64,71,76,77,72,80,73,85,64,74,82,89,57,80,78,76,44,51,43,99,86,71,44,78,56,59,87,86,42,61,69,51,70,50,98,86,68,47,45,32,36,46,47,98,87,70,48,41,30,40,53,37,81,92,74,48,44,76,42,78,63,131

Radius of gyration: 50.51 Å; Cα contacts (8 Å, |Δi|>4): 89; chains: 1; bounding box: 99×43×141 Å

Nearest PDB structures (foldseek):
  5fsb-assembly1_A-1  TM=6.884E-01  e=7.597E-01  Laccaria bicolor S238N-H82
  2bsj-assembly1_B  TM=6.000E-01  e=5.475E+00  Yersinia enterocolitica
  6ri9-assembly1_D  TM=3.885E-01  e=1.045E+00  Escherichia coli K-12